Protein AF-A0A4Y2S583-F1 (afdb_monomer)

Sequence (107 aa):
MKHKGSSTTLADTRSHFWIPKGRQIVQKIIRRCLICRSYSAKSADQLTSQLPEDRIAQTPPFYTGGVDFAGLIYMKHLEGMQKSYFVLFTCATTRALHLELAPTMIT

pLDDT: mean 89.51, std 7.3, range [52.47, 96.5]

Radius of gyration: 27.57 Å; Cα contacts (8 Å, |Δi|>4): 125; chains: 1; bounding box: 61×25×71 Å

Structure (mmCIF, N/CA/C/O backbone):
data_AF-A0A4Y2S583-F1
#
_entry.id   AF-A0A4Y2S583-F1
#
loop_
_atom_site.group_PDB
_atom_site.id
_atom_site.type_symbol
_atom_site.label_atom_id
_atom_site.label_alt_id
_atom_site.label_comp_id
_atom_site.label_asym_id
_atom_site.label_entity_id
_atom_site.label_seq_id
_atom_site.pdbx_PDB_ins_code
_atom_site.Cartn_x
_atom_site.Cartn_y
_atom_site.Cartn_z
_atom_site.occupancy
_atom_site.B_iso_or_equiv
_atom_site.auth_seq_id
_atom_site.auth_comp_id
_atom_site.auth_asym_id
_atom_site.auth_atom_id
_atom_site.pdbx_PDB_model_num
ATOM 1 N N . MET A 1 1 ? 25.194 11.717 -10.630 1.00 52.47 1 MET A N 1
ATOM 2 C CA . MET A 1 1 ? 25.057 10.403 -11.306 1.00 52.47 1 MET A CA 1
ATOM 3 C C . MET A 1 1 ? 24.136 10.564 -12.513 1.00 52.47 1 MET A C 1
ATOM 5 O O . MET A 1 1 ? 23.025 11.035 -12.328 1.00 52.47 1 MET A O 1
ATOM 9 N N . LYS A 1 2 ? 24.586 10.294 -13.749 1.00 73.81 2 LYS A N 1
ATOM 10 C CA . LYS A 1 2 ? 23.825 10.614 -14.979 1.00 73.81 2 LYS A CA 1
ATOM 11 C C . LYS A 1 2 ? 23.357 9.336 -15.704 1.00 73.81 2 LYS A C 1
ATOM 13 O O . LYS A 1 2 ? 24.074 8.820 -16.552 1.00 73.81 2 LYS A O 1
ATOM 18 N N . HIS A 1 3 ? 22.143 8.859 -15.404 1.00 88.19 3 HIS A N 1
ATOM 19 C CA . HIS A 1 3 ? 21.463 7.756 -16.112 1.00 88.19 3 HIS A CA 1
ATOM 20 C C . HIS A 1 3 ? 20.621 8.283 -17.276 1.00 88.19 3 HIS A C 1
ATOM 22 O O . HIS A 1 3 ? 19.397 8.344 -17.215 1.00 88.19 3 HIS A O 1
ATOM 28 N N . LYS A 1 4 ? 21.304 8.734 -18.327 1.00 85.88 4 LYS A N 1
ATOM 29 C CA . LYS A 1 4 ? 20.665 9.340 -19.498 1.00 85.88 4 LYS A CA 1
ATOM 30 C C . LYS A 1 4 ? 20.062 8.280 -20.433 1.00 85.88 4 LYS A C 1
ATOM 32 O O . LYS A 1 4 ? 20.467 7.119 -20.428 1.00 85.88 4 LYS A O 1
ATOM 37 N N . GLY A 1 5 ? 19.096 8.696 -21.253 1.00 89.38 5 GLY A N 1
ATOM 38 C CA . GLY A 1 5 ? 18.497 7.847 -22.283 1.00 89.38 5 GLY A CA 1
ATOM 39 C C . GLY A 1 5 ? 19.473 7.493 -23.411 1.00 89.38 5 GLY A C 1
ATOM 40 O O . GLY A 1 5 ? 20.514 8.125 -23.591 1.00 89.38 5 GLY A O 1
ATOM 41 N N . SER A 1 6 ? 19.106 6.494 -24.220 1.00 92.50 6 SER A N 1
ATOM 42 C CA . SER A 1 6 ? 19.997 5.926 -25.246 1.00 92.50 6 SER A CA 1
ATOM 43 C C . SER A 1 6 ? 20.547 6.932 -26.260 1.00 92.50 6 SER A C 1
ATOM 45 O O . SER A 1 6 ? 21.716 6.835 -26.628 1.00 92.50 6 SER A O 1
ATOM 47 N N . SER A 1 7 ? 19.750 7.917 -26.679 1.00 93.81 7 SER A N 1
ATOM 48 C CA . SER A 1 7 ? 20.184 8.945 -27.632 1.00 93.81 7 SER A CA 1
ATOM 49 C C . SER A 1 7 ? 21.264 9.853 -27.048 1.00 93.81 7 SER A C 1
ATOM 51 O O . SER A 1 7 ? 22.266 10.115 -27.707 1.00 93.81 7 SER A O 1
ATOM 53 N N . THR A 1 8 ? 21.102 10.291 -25.798 1.00 94.56 8 THR A N 1
ATOM 54 C CA . THR A 1 8 ? 22.054 11.198 -25.149 1.00 94.56 8 THR A CA 1
ATOM 55 C C . THR A 1 8 ? 23.357 10.480 -24.817 1.00 94.56 8 THR A C 1
ATOM 57 O O . THR A 1 8 ? 24.425 11.008 -25.094 1.00 94.56 8 THR A O 1
ATOM 60 N N . THR A 1 9 ? 23.290 9.248 -24.302 1.00 94.38 9 THR A N 1
ATOM 61 C CA . THR A 1 9 ? 24.494 8.441 -24.052 1.00 94.38 9 THR A CA 1
ATOM 62 C C . THR A 1 9 ? 25.258 8.159 -25.346 1.00 94.38 9 THR A C 1
ATOM 64 O O . THR A 1 9 ? 26.486 8.193 -25.357 1.00 94.38 9 THR A O 1
ATOM 67 N N . LEU A 1 10 ? 24.553 7.922 -26.459 1.00 95.38 10 LEU A N 1
ATOM 68 C CA . LEU A 1 10 ? 25.192 7.736 -27.761 1.00 95.38 10 LEU A CA 1
ATOM 69 C C . LEU A 1 10 ? 25.861 9.022 -28.267 1.00 95.38 10 LEU A C 1
ATOM 71 O O . LEU A 1 10 ? 26.964 8.944 -28.800 1.00 95.38 10 LEU A O 1
ATOM 75 N N . ALA A 1 11 ? 25.219 10.181 -28.102 1.00 95.19 11 ALA A N 1
ATOM 76 C CA . ALA A 1 11 ? 25.787 11.476 -28.480 1.00 95.19 11 ALA A CA 1
ATOM 77 C C . ALA A 1 11 ? 27.046 11.809 -27.660 1.00 95.19 11 ALA A C 1
ATOM 79 O O . ALA A 1 11 ? 28.080 12.116 -28.246 1.00 95.19 11 ALA A O 1
ATOM 80 N N . ASP A 1 12 ? 26.987 11.635 -26.334 1.00 94.50 12 ASP A N 1
ATOM 81 C CA . ASP A 1 12 ? 28.125 11.832 -25.423 1.00 94.50 12 ASP A CA 1
ATOM 82 C C . ASP A 1 12 ? 29.300 10.888 -25.761 1.00 94.50 12 ASP A C 1
ATOM 84 O O . ASP A 1 12 ? 30.466 11.251 -25.628 1.00 94.50 12 ASP A O 1
ATOM 88 N N . THR A 1 13 ? 29.008 9.666 -26.220 1.00 93.88 13 THR A N 1
ATOM 89 C CA . THR A 1 13 ? 30.046 8.710 -26.646 1.00 93.88 13 THR A CA 1
ATOM 90 C C . THR A 1 13 ? 30.683 9.134 -27.973 1.00 93.88 13 THR A C 1
ATOM 92 O O . THR A 1 13 ? 31.895 9.029 -28.146 1.00 93.88 13 THR A O 1
ATOM 95 N N . ARG A 1 14 ? 29.873 9.638 -28.914 1.00 95.12 14 ARG A N 1
ATOM 96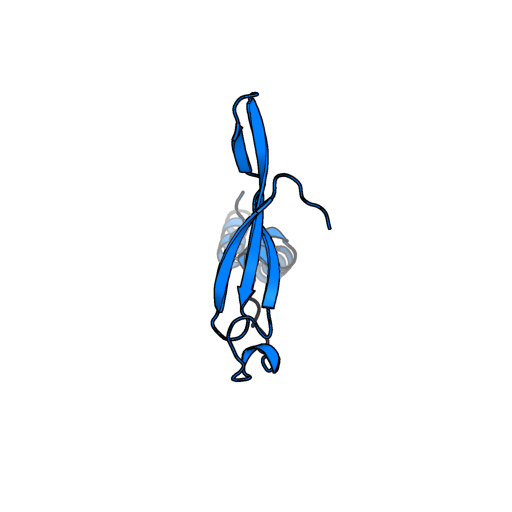 C CA . ARG A 1 14 ? 30.308 10.046 -30.258 1.00 95.12 14 ARG A CA 1
ATOM 97 C C . ARG A 1 14 ? 31.156 11.311 -30.287 1.00 95.12 14 ARG A C 1
ATOM 99 O O . ARG A 1 14 ? 31.882 11.494 -31.256 1.00 95.12 14 ARG A O 1
ATOM 106 N N . SER A 1 15 ? 31.086 12.160 -29.261 1.00 95.75 15 SER A N 1
ATOM 107 C CA . SER A 1 15 ? 31.965 13.332 -29.170 1.00 95.75 15 SER A CA 1
ATOM 108 C C . SER A 1 15 ? 33.431 12.970 -28.920 1.00 95.75 15 SER A C 1
ATOM 110 O O . SER A 1 15 ? 34.297 13.801 -29.164 1.00 95.75 15 SER A O 1
ATOM 112 N N . HIS A 1 16 ? 33.713 11.738 -28.483 1.00 96.19 16 HIS A N 1
ATOM 113 C CA . HIS A 1 16 ? 35.070 11.276 -28.179 1.00 96.19 16 HIS A CA 1
ATOM 114 C C . HIS A 1 16 ? 35.487 10.046 -28.999 1.00 96.19 16 HIS A C 1
ATOM 116 O O . HIS A 1 16 ? 36.671 9.867 -29.268 1.00 96.19 16 HIS A O 1
ATOM 122 N N . PHE A 1 17 ? 34.538 9.190 -29.406 1.00 95.31 17 PHE A N 1
ATOM 123 C CA . PHE A 1 17 ? 34.841 7.899 -30.028 1.00 95.31 17 PHE A CA 1
ATOM 124 C C . PHE A 1 17 ? 33.916 7.563 -31.201 1.00 95.31 17 PHE A C 1
ATOM 126 O O . PHE A 1 17 ? 32.695 7.723 -31.129 1.00 95.31 17 PHE A O 1
ATOM 133 N N . TRP A 1 18 ? 34.481 6.965 -32.254 1.00 94.50 18 TRP A N 1
ATOM 134 C CA . TRP A 1 18 ? 33.708 6.322 -33.317 1.00 94.50 18 TRP A CA 1
ATOM 135 C C . TRP A 1 18 ? 33.615 4.814 -33.080 1.00 94.50 18 TRP A C 1
ATOM 137 O O . TRP A 1 18 ? 34.537 4.059 -33.378 1.00 94.50 18 TRP A O 1
ATOM 147 N N . ILE A 1 19 ? 32.482 4.366 -32.536 1.00 95.00 19 ILE A N 1
ATOM 148 C CA . ILE A 1 19 ? 32.236 2.950 -32.238 1.00 95.00 19 ILE A CA 1
ATOM 149 C C . ILE A 1 19 ? 31.271 2.374 -33.284 1.00 95.00 19 ILE A C 1
ATOM 151 O O . ILE A 1 19 ? 30.091 2.763 -33.304 1.00 95.00 19 ILE A O 1
ATOM 155 N N . PRO A 1 20 ? 31.713 1.421 -34.130 1.00 94.88 20 PRO A N 1
ATOM 156 C CA . PRO A 1 20 ? 30.820 0.687 -35.017 1.00 94.88 20 PRO A CA 1
ATOM 157 C C .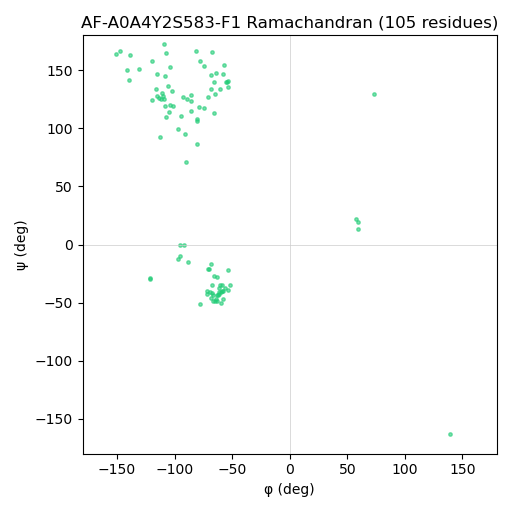 PRO A 1 20 ? 29.675 0.069 -34.217 1.00 94.88 20 PRO A C 1
ATOM 159 O O . PRO A 1 20 ? 29.885 -0.478 -33.136 1.00 94.88 20 PRO A O 1
ATOM 162 N N . LYS A 1 21 ? 28.441 0.171 -34.723 1.00 94.69 21 LYS A N 1
ATOM 163 C CA . LYS A 1 21 ? 27.248 -0.347 -34.027 1.00 94.69 21 LYS A CA 1
ATOM 164 C C . LYS A 1 21 ? 27.029 0.234 -32.611 1.00 94.69 21 LYS A C 1
ATOM 166 O O . LYS A 1 21 ? 26.265 -0.327 -31.826 1.00 94.69 21 LYS A O 1
ATOM 171 N N . GLY A 1 22 ? 27.598 1.403 -32.291 1.00 94.88 22 GLY A N 1
ATOM 172 C CA . GLY A 1 22 ? 27.555 1.999 -30.946 1.00 94.88 22 GLY A CA 1
ATOM 173 C C . GLY A 1 22 ? 26.154 2.123 -30.329 1.00 94.88 22 GLY A C 1
ATOM 174 O O . GLY A 1 22 ? 25.983 1.872 -29.139 1.00 94.88 22 GLY A O 1
ATOM 175 N N . ARG A 1 23 ? 25.111 2.395 -31.132 1.00 95.44 23 ARG A N 1
ATOM 176 C CA . ARG A 1 23 ? 23.716 2.437 -30.647 1.00 95.44 23 ARG A CA 1
ATOM 177 C C . ARG A 1 23 ? 23.274 1.119 -30.000 1.00 95.44 23 ARG A C 1
ATOM 179 O O . ARG A 1 23 ? 22.592 1.147 -28.979 1.00 95.44 23 ARG A O 1
ATOM 186 N N . GLN A 1 24 ? 23.669 -0.018 -30.571 1.00 96.50 24 GLN A N 1
ATOM 187 C CA . GLN A 1 24 ? 23.308 -1.350 -30.074 1.00 96.50 24 GLN A CA 1
ATOM 188 C C . GLN A 1 24 ? 23.996 -1.635 -28.735 1.00 96.50 24 GLN A C 1
ATOM 190 O O . GLN A 1 24 ? 23.368 -2.145 -27.808 1.00 96.50 24 GLN A O 1
ATOM 195 N N . ILE A 1 25 ? 25.266 -1.239 -28.608 1.00 95.69 25 ILE A N 1
ATOM 196 C CA . ILE A 1 25 ? 26.041 -1.372 -27.370 1.00 95.69 25 ILE A CA 1
ATOM 197 C C . ILE A 1 25 ? 25.433 -0.497 -26.269 1.00 95.69 25 ILE A C 1
ATOM 199 O O . ILE A 1 25 ? 25.146 -0.994 -25.183 1.00 95.69 25 ILE A O 1
ATOM 203 N N . VAL A 1 26 ? 25.148 0.774 -26.567 1.00 95.75 26 VAL A N 1
ATOM 204 C CA . VAL A 1 26 ? 24.516 1.708 -25.622 1.00 95.75 26 VAL A CA 1
ATOM 205 C C . VAL A 1 26 ? 23.163 1.177 -25.143 1.00 95.75 26 VAL A C 1
ATOM 207 O O . VAL A 1 26 ? 22.911 1.133 -23.941 1.00 95.75 26 VAL A O 1
ATOM 210 N N . GLN A 1 27 ? 22.304 0.702 -26.051 1.00 95.31 27 GLN A N 1
ATOM 211 C CA . GLN A 1 27 ? 21.021 0.100 -25.672 1.00 95.31 27 GLN A CA 1
ATOM 212 C C . GLN A 1 27 ? 21.199 -1.150 -24.800 1.00 95.31 27 GLN A C 1
ATOM 214 O O . GLN A 1 27 ? 20.469 -1.315 -23.824 1.00 95.31 27 GLN A O 1
ATOM 219 N N . LYS A 1 28 ? 22.177 -2.012 -25.111 1.00 95.62 28 LYS A N 1
ATOM 220 C CA . LYS A 1 28 ? 22.492 -3.206 -24.311 1.00 95.62 28 LYS A CA 1
ATOM 221 C C . LYS A 1 28 ? 22.937 -2.838 -22.894 1.00 95.62 28 LYS A C 1
ATOM 223 O O . LYS A 1 28 ? 22.481 -3.470 -21.944 1.00 95.62 28 LYS A O 1
ATOM 228 N N . ILE A 1 29 ? 23.791 -1.824 -22.749 1.00 94.81 29 ILE A N 1
ATOM 229 C CA . ILE A 1 29 ? 24.275 -1.345 -21.446 1.00 94.81 29 ILE A CA 1
ATOM 230 C C . ILE A 1 29 ? 23.125 -0.729 -20.644 1.00 94.81 29 ILE A C 1
ATOM 232 O O . ILE A 1 29 ? 22.906 -1.118 -19.500 1.00 94.81 29 ILE A O 1
ATOM 236 N N . ILE A 1 30 ? 22.337 0.164 -21.250 1.00 94.75 30 ILE A N 1
ATOM 237 C CA . ILE A 1 30 ? 21.210 0.828 -20.575 1.00 94.75 30 ILE A CA 1
ATOM 238 C C . ILE A 1 30 ? 20.163 -0.189 -20.106 1.00 94.75 30 ILE A C 1
ATOM 240 O O . ILE A 1 30 ? 19.707 -0.100 -18.971 1.00 94.75 30 ILE A O 1
ATOM 244 N N . ARG A 1 31 ? 19.828 -1.199 -20.923 1.00 93.06 31 ARG A N 1
ATOM 245 C CA . ARG A 1 31 ? 18.879 -2.265 -20.536 1.00 93.06 31 ARG A CA 1
ATOM 246 C C . ARG A 1 31 ? 19.364 -3.120 -19.361 1.00 93.06 31 ARG A C 1
ATOM 248 O O . ARG A 1 31 ? 18.539 -3.671 -18.640 1.00 93.06 31 ARG A O 1
ATOM 255 N N . ARG A 1 32 ? 20.682 -3.256 -19.176 1.00 94.50 32 ARG A N 1
ATOM 256 C CA . ARG A 1 32 ? 21.291 -3.999 -18.056 1.00 94.50 32 ARG A CA 1
ATOM 257 C C . ARG A 1 32 ? 21.513 -3.137 -16.814 1.00 94.50 32 ARG A C 1
ATOM 259 O O . ARG A 1 32 ? 21.744 -3.676 -15.737 1.00 94.50 32 ARG A O 1
ATOM 266 N N . CYS A 1 33 ? 21.450 -1.816 -16.943 1.00 94.00 33 CYS A N 1
ATOM 267 C CA . CYS A 1 33 ? 21.636 -0.903 -15.829 1.00 94.00 33 CYS A CA 1
ATOM 268 C C . CYS A 1 33 ? 20.400 -0.904 -14.916 1.00 94.00 33 CYS A C 1
ATOM 270 O O . CYS A 1 33 ? 19.318 -0.498 -15.335 1.00 94.00 33 CYS A O 1
ATOM 272 N N . LEU A 1 34 ? 20.572 -1.310 -13.654 1.00 94.38 34 LEU A N 1
ATOM 273 C CA . LEU A 1 34 ? 19.481 -1.401 -12.675 1.00 94.38 34 LEU A CA 1
ATOM 274 C C . LEU A 1 34 ? 18.776 -0.058 -12.440 1.00 94.38 34 LEU A C 1
ATOM 276 O O . LEU A 1 34 ? 17.551 -0.014 -12.376 1.00 94.38 34 LEU A O 1
ATOM 280 N N . ILE A 1 35 ? 19.536 1.039 -12.384 1.00 94.69 35 ILE A N 1
ATOM 281 C CA . ILE A 1 35 ? 18.991 2.383 -12.149 1.00 94.69 35 ILE A CA 1
ATOM 282 C C . ILE A 1 35 ? 18.163 2.844 -13.356 1.00 94.69 35 ILE A C 1
ATOM 284 O O . ILE A 1 35 ? 17.027 3.279 -13.190 1.00 94.69 35 ILE A O 1
ATOM 288 N N . CYS A 1 36 ? 18.676 2.665 -14.581 1.00 93.75 36 CYS A N 1
ATOM 289 C CA . CYS A 1 36 ? 17.905 2.942 -15.797 1.00 93.75 36 CYS A CA 1
ATOM 290 C C . CYS A 1 36 ? 16.639 2.083 -15.868 1.00 93.75 36 CYS A C 1
ATOM 292 O O . CYS A 1 36 ? 15.586 2.592 -16.241 1.00 93.75 36 CYS A O 1
ATOM 294 N N . ARG A 1 37 ? 16.732 0.799 -15.493 1.00 92.50 37 ARG A N 1
ATOM 295 C CA . ARG A 1 37 ? 15.594 -0.125 -15.508 1.00 92.50 37 ARG A CA 1
ATOM 296 C C . ARG A 1 37 ? 14.505 0.319 -14.537 1.00 92.50 37 ARG A C 1
ATOM 298 O O . ARG A 1 37 ? 13.347 0.327 -14.932 1.00 92.50 37 ARG A O 1
ATOM 305 N N . SER A 1 38 ? 14.892 0.732 -13.330 1.00 91.69 38 SER A N 1
ATOM 306 C CA . SER A 1 38 ? 13.993 1.289 -12.316 1.00 91.69 38 SER A CA 1
ATOM 307 C C . SER A 1 38 ? 13.281 2.549 -12.820 1.00 91.69 38 SER A C 1
ATOM 309 O O . SER A 1 38 ? 12.058 2.602 -12.816 1.00 91.69 38 SER A O 1
ATOM 311 N N . TYR A 1 39 ? 14.019 3.517 -13.374 1.00 90.75 39 TYR A N 1
ATOM 312 C CA . TYR A 1 39 ? 13.421 4.750 -13.907 1.00 90.75 39 TYR A CA 1
ATOM 313 C C . TYR A 1 39 ? 12.523 4.531 -15.129 1.00 90.75 39 TYR A C 1
ATOM 315 O O . TYR A 1 39 ? 11.616 5.318 -15.372 1.00 90.75 39 TYR A O 1
ATOM 323 N N . SER A 1 40 ? 12.777 3.481 -15.911 1.00 88.44 40 SER A N 1
ATOM 324 C CA . SER A 1 40 ? 11.957 3.115 -17.072 1.00 88.44 40 SER A CA 1
ATOM 325 C C . SER A 1 40 ? 10.840 2.116 -16.760 1.00 88.44 40 SER A C 1
ATOM 327 O O . SER A 1 40 ? 10.139 1.692 -17.681 1.00 88.44 40 SER A O 1
ATOM 329 N N . ALA A 1 41 ? 10.714 1.675 -15.505 1.00 89.94 41 ALA A N 1
ATOM 330 C CA . ALA A 1 41 ? 9.716 0.691 -15.124 1.00 89.94 41 ALA A CA 1
ATOM 331 C C . ALA A 1 41 ? 8.315 1.279 -15.326 1.00 89.94 41 ALA A C 1
ATOM 333 O O . ALA A 1 41 ? 8.020 2.387 -14.881 1.00 89.94 41 ALA A O 1
ATOM 334 N N . LYS A 1 42 ? 7.453 0.533 -16.020 1.00 88.62 42 LYS A N 1
ATOM 335 C CA . LYS A 1 42 ? 6.030 0.868 -16.102 1.00 88.62 42 LYS A CA 1
ATOM 336 C C . LYS A 1 42 ? 5.358 0.519 -14.776 1.00 88.62 42 LYS A C 1
ATOM 338 O O . LYS A 1 42 ? 5.818 -0.387 -14.079 1.00 88.62 42 LYS A O 1
ATOM 343 N N 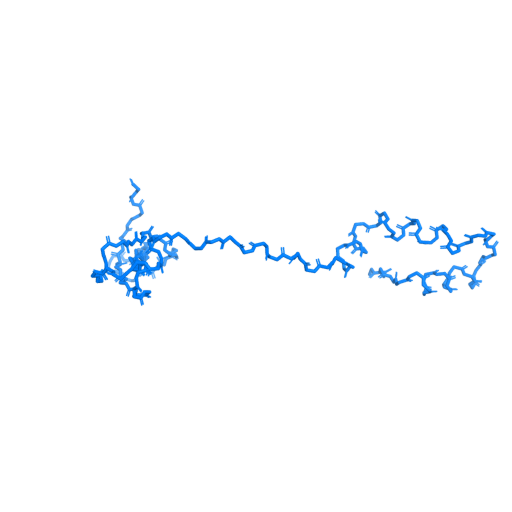. SER A 1 43 ? 4.267 1.212 -14.455 1.00 86.00 43 SER A N 1
ATOM 344 C CA . SER A 1 43 ? 3.365 0.776 -13.390 1.00 86.00 43 SER A CA 1
ATOM 345 C C . SER A 1 43 ? 2.911 -0.654 -13.667 1.00 86.00 43 SER A C 1
ATOM 347 O O . SER A 1 43 ? 2.661 -1.010 -14.820 1.00 86.00 43 SER A O 1
ATOM 349 N N . ALA A 1 44 ? 2.834 -1.472 -12.621 1.00 86.19 44 ALA A N 1
ATOM 350 C CA . ALA A 1 44 ? 2.209 -2.777 -12.741 1.00 86.19 44 ALA A CA 1
ATOM 351 C C . ALA A 1 44 ? 0.716 -2.592 -13.035 1.00 86.19 44 ALA A C 1
ATOM 353 O O . ALA A 1 44 ? 0.075 -1.720 -12.443 1.00 86.19 44 ALA A O 1
ATOM 354 N N . ASP A 1 45 ? 0.175 -3.421 -13.923 1.00 86.94 45 ASP A N 1
ATOM 355 C CA . ASP A 1 45 ? -1.270 -3.527 -14.075 1.00 86.94 45 ASP A CA 1
ATOM 356 C C . ASP A 1 45 ? -1.826 -4.228 -12.833 1.00 86.94 45 ASP A C 1
ATOM 358 O O . ASP A 1 45 ? -1.355 -5.299 -12.436 1.00 86.94 45 ASP A O 1
ATOM 362 N N . GLN A 1 46 ? -2.813 -3.610 -12.190 1.00 84.06 46 GLN A N 1
ATOM 363 C CA . GLN A 1 46 ? -3.486 -4.223 -11.057 1.00 84.06 46 GLN A CA 1
ATOM 364 C C . GLN A 1 46 ? -4.518 -5.222 -11.579 1.00 84.06 46 GLN A C 1
ATOM 366 O O . GLN A 1 46 ? -5.554 -4.833 -12.115 1.00 84.06 46 GLN A O 1
ATOM 371 N N . LEU A 1 47 ? -4.241 -6.517 -11.413 1.00 84.75 47 LEU A N 1
ATOM 372 C CA . LEU A 1 47 ? -5.237 -7.560 -11.643 1.00 84.75 47 LEU A CA 1
ATOM 373 C C . LEU A 1 47 ? -6.348 -7.404 -10.598 1.00 84.75 47 LEU A C 1
ATOM 375 O O . LEU A 1 47 ? -6.113 -7.575 -9.402 1.00 84.75 47 LEU A O 1
ATOM 379 N N . THR A 1 48 ? -7.553 -7.053 -11.037 1.00 82.94 48 THR A N 1
ATOM 380 C CA . THR A 1 48 ? -8.732 -7.007 -10.174 1.00 82.94 48 THR A CA 1
ATOM 381 C C . THR A 1 48 ? -9.366 -8.393 -10.118 1.00 82.94 48 THR A C 1
ATOM 383 O O . THR A 1 48 ? -9.836 -8.922 -11.122 1.00 82.94 48 THR A O 1
ATOM 386 N N . SER A 1 49 ? -9.367 -9.012 -8.938 1.00 83.56 49 SER A N 1
ATOM 387 C CA . SER A 1 49 ? -10.189 -10.195 -8.680 1.00 83.56 49 SER A CA 1
ATOM 388 C C . SER A 1 49 ? -11.624 -9.779 -8.355 1.00 83.56 49 SER A C 1
ATOM 390 O O . SER A 1 49 ? -11.893 -8.616 -8.040 1.00 83.56 49 SER A O 1
ATOM 392 N N . GLN A 1 50 ? -12.548 -10.742 -8.369 1.00 85.75 50 GLN A N 1
ATOM 393 C CA . GLN A 1 50 ? -13.840 -10.547 -7.713 1.00 85.75 50 GLN A CA 1
ATOM 394 C C . GLN A 1 50 ? -13.604 -10.177 -6.241 1.00 85.75 50 GLN A C 1
ATOM 396 O O . GLN A 1 50 ? -12.677 -10.687 -5.601 1.00 85.75 50 GLN A O 1
ATOM 401 N N . LEU A 1 51 ? -14.399 -9.236 -5.732 1.00 82.69 51 LEU A N 1
ATOM 402 C CA . LEU A 1 51 ? -14.366 -8.886 -4.316 1.00 82.69 51 LEU A CA 1
ATOM 403 C C . LEU A 1 51 ? -14.909 -10.075 -3.499 1.00 82.69 51 LEU A C 1
ATOM 405 O O . LEU A 1 51 ? -15.816 -10.755 -3.979 1.00 82.69 51 LEU A O 1
ATOM 409 N N . PRO A 1 52 ? -14.396 -10.322 -2.281 1.00 84.44 52 PRO A N 1
ATOM 410 C CA . PRO A 1 52 ? -14.969 -11.322 -1.382 1.00 84.44 52 PRO A CA 1
ATOM 411 C C . PRO A 1 52 ? -16.443 -11.024 -1.087 1.00 84.44 52 PRO A C 1
ATOM 413 O O . PRO A 1 52 ? -16.818 -9.852 -0.986 1.00 84.44 52 PRO A O 1
ATOM 416 N N . GLU A 1 53 ? -17.263 -12.059 -0.894 1.00 84.31 53 GLU A N 1
ATOM 417 C CA . GLU A 1 53 ? -18.688 -11.905 -0.552 1.00 84.31 53 GLU A CA 1
ATOM 418 C C . GLU A 1 53 ? -18.888 -11.017 0.680 1.00 84.31 53 GLU A C 1
ATOM 420 O O . GLU A 1 53 ? -19.736 -10.129 0.664 1.00 84.31 53 GLU A O 1
ATOM 425 N N . ASP A 1 54 ? -18.017 -11.148 1.679 1.00 79.75 54 ASP A N 1
ATOM 426 C CA . ASP A 1 54 ? -17.981 -10.330 2.898 1.00 79.75 54 ASP A CA 1
ATOM 427 C C . ASP A 1 54 ? -17.923 -8.811 2.653 1.00 79.75 54 ASP A C 1
ATOM 429 O O . ASP A 1 54 ? -18.263 -8.016 3.528 1.00 79.75 54 ASP A O 1
ATOM 433 N N . ARG A 1 55 ? -17.461 -8.381 1.472 1.00 75.50 55 ARG A N 1
ATOM 434 C CA . ARG A 1 55 ? -17.349 -6.966 1.075 1.00 75.50 55 ARG A CA 1
ATOM 435 C C . ARG A 1 55 ? -18.545 -6.467 0.266 1.00 75.50 55 ARG A C 1
ATOM 437 O O . ARG A 1 55 ? -18.607 -5.270 -0.011 1.00 75.50 55 ARG A O 1
ATOM 444 N N . ILE A 1 56 ? -19.429 -7.364 -0.166 1.00 81.19 56 ILE A N 1
ATOM 445 C CA . ILE A 1 56 ? -20.541 -7.070 -1.082 1.00 81.19 56 ILE A CA 1
ATOM 446 C C . ILE A 1 56 ? -21.892 -7.415 -0.443 1.00 81.19 56 ILE A C 1
ATOM 448 O O . ILE A 1 56 ? -22.896 -6.772 -0.751 1.00 81.19 56 ILE A O 1
ATOM 452 N N . ALA A 1 57 ? -21.931 -8.403 0.452 1.00 85.25 57 ALA A N 1
ATOM 453 C CA . ALA A 1 57 ? -23.139 -8.837 1.131 1.00 85.25 57 ALA A CA 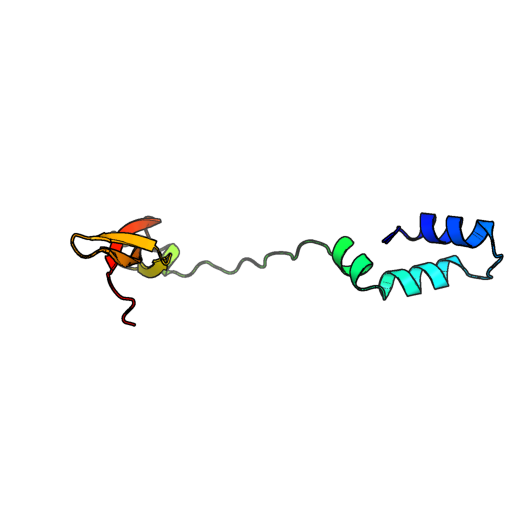1
ATOM 454 C C . ALA A 1 57 ? -23.757 -7.697 1.957 1.00 85.25 57 ALA A C 1
ATOM 456 O O . ALA A 1 57 ? -23.075 -6.999 2.711 1.00 85.25 57 ALA A O 1
ATOM 457 N N . GLN A 1 58 ? -25.076 -7.522 1.839 1.00 85.31 58 GLN A N 1
ATOM 458 C CA . GLN A 1 58 ? -25.828 -6.597 2.684 1.00 85.31 58 GLN A CA 1
ATOM 459 C C . GLN A 1 58 ? -26.118 -7.252 4.033 1.00 85.31 58 GLN A C 1
ATOM 461 O O . GLN A 1 58 ? -27.154 -7.880 4.233 1.00 85.31 58 GLN A O 1
ATOM 466 N N . THR A 1 59 ? -25.175 -7.117 4.957 1.00 91.12 59 THR A N 1
ATOM 467 C CA . THR A 1 59 ? -25.299 -7.591 6.338 1.00 91.12 59 THR A CA 1
ATOM 468 C C . THR A 1 59 ? -25.477 -6.421 7.312 1.00 91.12 59 THR A C 1
ATOM 470 O O . THR A 1 59 ? -25.209 -5.269 6.960 1.00 91.12 59 THR A O 1
ATOM 473 N N . PRO A 1 60 ? -25.910 -6.667 8.560 1.00 93.56 60 PRO A N 1
ATOM 474 C CA . PRO A 1 60 ? -25.897 -5.632 9.588 1.00 93.56 60 PRO A CA 1
ATOM 475 C C . PRO A 1 60 ? -24.487 -5.040 9.805 1.00 93.56 60 PRO A C 1
ATOM 477 O O . PRO A 1 60 ? -23.485 -5.721 9.549 1.00 93.56 60 PRO A O 1
ATOM 480 N N . PRO A 1 61 ? -24.377 -3.791 10.299 1.00 91.38 61 PRO A N 1
ATOM 481 C CA . PRO A 1 61 ? -23.092 -3.197 10.661 1.00 91.38 61 PRO A CA 1
ATOM 482 C C . PRO A 1 61 ? -22.306 -4.085 11.635 1.00 91.38 61 PRO A C 1
ATOM 484 O O . PRO A 1 61 ? -22.884 -4.679 12.540 1.00 91.38 61 PRO A O 1
ATOM 487 N N . PHE A 1 62 ? -20.987 -4.156 11.445 1.00 90.81 62 PHE A N 1
ATOM 488 C CA . PHE A 1 62 ? -20.046 -4.980 12.221 1.00 90.81 62 PHE A CA 1
ATOM 489 C C . PHE A 1 62 ? -20.310 -6.498 12.212 1.00 90.81 62 PHE A C 1
ATOM 491 O O . PHE A 1 62 ? -19.679 -7.214 12.982 1.00 90.81 62 PHE A O 1
ATOM 498 N N . TYR A 1 63 ? -21.165 -7.010 11.315 1.00 92.88 63 TYR A N 1
ATOM 499 C CA . TYR A 1 63 ? -21.348 -8.457 11.141 1.00 92.88 63 TYR A CA 1
ATOM 500 C C . TYR A 1 63 ? -20.064 -9.145 10.657 1.00 92.88 63 TYR A C 1
ATOM 502 O O . TYR A 1 63 ? -19.613 -10.114 11.260 1.00 92.88 63 TYR A O 1
ATOM 510 N N . THR A 1 64 ? -19.441 -8.583 9.617 1.00 92.12 64 THR A N 1
ATOM 511 C CA . THR A 1 64 ? -18.091 -8.953 9.186 1.00 92.12 64 THR A CA 1
ATOM 512 C C . THR A 1 64 ? -17.176 -7.754 9.368 1.00 92.12 64 THR A C 1
ATOM 514 O O . THR A 1 64 ? -17.472 -6.645 8.905 1.00 92.12 64 THR A O 1
ATOM 517 N N . GLY A 1 65 ? -16.058 -7.960 10.054 1.00 92.50 65 GLY A N 1
ATOM 518 C CA . GLY A 1 65 ? -15.106 -6.904 10.346 1.00 92.50 65 GLY A CA 1
ATOM 519 C C . GLY A 1 65 ? -13.681 -7.411 10.484 1.00 92.50 65 GLY A C 1
ATOM 520 O O . GLY A 1 65 ? -13.443 -8.608 10.610 1.00 92.50 65 GLY A O 1
ATOM 521 N N . GLY A 1 66 ? -12.735 -6.482 10.421 1.00 93.12 66 GLY A N 1
ATOM 522 C CA . GLY A 1 66 ? -11.320 -6.735 10.666 1.00 93.12 66 GLY A CA 1
ATOM 523 C C . GLY A 1 66 ? -10.852 -5.989 11.907 1.00 93.12 66 GLY A C 1
ATOM 524 O O . GLY A 1 66 ? -11.324 -4.880 12.169 1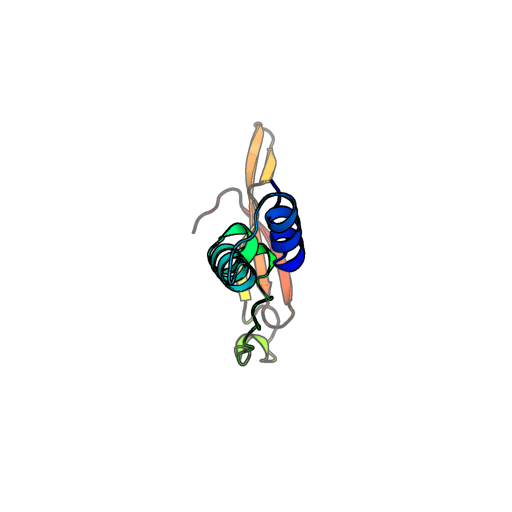.00 93.12 66 GLY A O 1
ATOM 525 N N . VAL A 1 67 ? -9.914 -6.588 12.634 1.00 94.06 67 VAL A N 1
ATOM 526 C CA . VAL A 1 67 ? -9.213 -5.954 13.752 1.00 94.06 67 VAL A CA 1
ATOM 527 C C . VAL A 1 67 ? -7.768 -5.737 13.338 1.00 94.06 67 VAL A C 1
ATOM 529 O O . VAL A 1 67 ? -7.127 -6.662 12.842 1.00 94.06 67 VAL A O 1
ATOM 532 N N . ASP A 1 68 ? -7.269 -4.524 13.529 1.00 93.06 68 ASP A N 1
ATOM 533 C CA . ASP A 1 68 ? -5.868 -4.183 13.295 1.00 93.06 68 ASP A CA 1
ATOM 534 C C . ASP A 1 68 ? -5.355 -3.260 14.405 1.00 93.06 68 ASP A C 1
ATOM 536 O O . ASP A 1 68 ? -6.142 -2.656 15.135 1.00 93.06 68 ASP A O 1
ATOM 540 N N . PHE A 1 69 ? -4.040 -3.138 14.535 1.00 91.88 69 PHE A N 1
ATOM 541 C CA . PHE A 1 69 ? -3.403 -2.198 15.448 1.00 91.88 69 PHE A CA 1
ATOM 542 C C . PHE A 1 69 ? -2.659 -1.134 14.645 1.00 91.88 69 PHE A C 1
ATOM 544 O O . PHE A 1 69 ? -1.795 -1.450 13.830 1.00 91.88 69 PHE A O 1
ATOM 551 N N . ALA A 1 70 ? -2.936 0.143 14.907 1.00 89.06 70 ALA A N 1
ATOM 552 C CA . ALA A 1 70 ? -2.193 1.241 14.300 1.00 89.06 70 ALA A CA 1
ATOM 553 C C . ALA A 1 70 ? -1.443 2.051 15.347 1.00 89.06 70 ALA A C 1
ATOM 555 O O . ALA A 1 70 ? -2.007 2.507 16.341 1.00 89.06 70 ALA A O 1
ATOM 556 N N . GLY A 1 71 ? -0.179 2.310 15.014 1.00 78.56 71 GLY A N 1
ATOM 557 C CA . GLY A 1 71 ? 0.657 3.302 15.668 1.00 78.56 71 GLY A CA 1
ATOM 558 C C . GLY A 1 71 ? 1.118 2.893 17.061 1.00 78.56 71 GLY A C 1
ATOM 559 O O . GLY A 1 71 ? 0.329 2.572 17.937 1.00 78.56 71 GLY A O 1
ATOM 560 N N . LEU A 1 72 ? 2.424 2.999 17.290 1.00 81.56 72 LEU A N 1
ATOM 561 C CA . LEU A 1 72 ? 2.942 3.186 18.636 1.00 81.56 72 LEU A CA 1
ATOM 562 C C . LEU A 1 72 ? 2.792 4.672 18.971 1.00 81.56 72 LEU A C 1
ATOM 564 O O . LEU A 1 72 ? 3.535 5.501 18.444 1.00 81.56 72 LEU A O 1
ATOM 568 N N . ILE A 1 73 ? 1.836 5.011 19.825 1.00 88.94 73 ILE A N 1
ATOM 569 C CA . ILE A 1 73 ? 1.667 6.367 20.347 1.00 88.94 73 ILE A CA 1
ATOM 570 C C . ILE A 1 73 ? 2.180 6.447 21.782 1.00 88.94 73 ILE A C 1
ATOM 572 O O . ILE A 1 73 ? 2.198 5.456 22.510 1.00 88.94 73 ILE A O 1
ATOM 576 N N . TYR A 1 74 ? 2.615 7.636 22.191 1.00 89.81 74 TYR A N 1
ATOM 577 C CA . TYR A 1 74 ? 2.964 7.919 23.579 1.00 89.81 74 TYR A CA 1
ATOM 578 C C . TYR A 1 74 ? 1.901 8.832 24.166 1.00 89.81 74 TYR A C 1
ATOM 580 O O . TYR A 1 74 ? 1.699 9.943 23.676 1.00 89.81 74 TYR A O 1
ATOM 588 N N . MET A 1 75 ? 1.227 8.364 25.208 1.00 88.31 75 MET A N 1
ATOM 589 C CA . MET A 1 75 ? 0.236 9.151 25.926 1.00 88.31 75 MET A CA 1
ATOM 590 C C . MET A 1 75 ? 0.747 9.555 27.290 1.00 88.31 75 MET A C 1
ATOM 592 O O . MET A 1 75 ? 1.441 8.798 27.969 1.00 88.31 75 MET A O 1
ATOM 596 N N . LYS A 1 76 ? 0.349 10.749 27.713 1.00 90.31 76 LYS A N 1
ATOM 597 C CA . LYS A 1 76 ? 0.681 11.261 29.033 1.00 90.31 76 LYS A CA 1
ATOM 598 C C . LYS A 1 76 ? -0.232 10.628 30.083 1.00 90.31 76 LYS A C 1
ATOM 600 O O . LYS A 1 76 ? -1.437 10.852 30.061 1.00 90.31 76 LYS A O 1
ATOM 605 N N . HIS A 1 77 ? 0.366 9.911 31.022 1.00 85.75 77 HIS A N 1
ATOM 606 C CA . HIS A 1 77 ? -0.247 9.440 32.259 1.00 85.75 77 HIS A CA 1
ATOM 607 C C . HIS A 1 77 ? 0.322 10.203 33.463 1.00 85.75 77 HIS A C 1
ATOM 609 O O . HIS A 1 77 ? 1.268 10.985 33.338 1.00 85.75 77 HIS A O 1
ATOM 615 N N . LEU A 1 78 ? -0.269 9.982 34.641 1.00 86.25 78 LEU A N 1
ATOM 616 C CA . LEU A 1 78 ? 0.169 10.598 35.900 1.00 86.25 78 LEU A CA 1
ATOM 617 C C . LEU A 1 78 ? 1.632 10.262 36.238 1.00 86.25 78 LEU A C 1
ATOM 619 O O . LEU A 1 78 ? 2.350 11.113 36.750 1.00 86.25 78 LEU A O 1
ATOM 623 N N . GLU A 1 79 ? 2.079 9.052 35.896 1.00 85.12 79 GLU A N 1
ATOM 624 C CA . GLU A 1 79 ? 3.417 8.532 36.213 1.00 85.12 79 GLU A CA 1
ATOM 625 C C . GLU A 1 79 ? 4.442 8.727 35.079 1.00 85.12 79 GLU A C 1
ATOM 627 O O . GLU A 1 79 ? 5.607 8.361 35.223 1.00 85.12 79 GLU A O 1
ATOM 632 N N . GLY A 1 80 ? 4.042 9.316 33.944 1.00 88.38 80 GLY A N 1
ATOM 633 C CA . GLY A 1 80 ? 4.928 9.549 32.800 1.00 88.38 80 GLY A CA 1
ATOM 634 C C . GLY A 1 80 ? 4.277 9.280 31.445 1.00 88.38 80 GLY A C 1
ATOM 635 O O . GLY A 1 80 ? 3.057 9.234 31.319 1.00 88.38 80 GLY A O 1
ATOM 636 N N . MET A 1 81 ? 5.096 9.131 30.401 1.00 90.31 81 MET A N 1
ATOM 637 C CA . MET A 1 81 ? 4.619 8.768 29.062 1.00 90.31 81 MET A CA 1
ATOM 638 C C . MET A 1 81 ? 4.506 7.251 28.929 1.00 90.31 81 MET A C 1
ATOM 640 O O . MET A 1 81 ? 5.497 6.540 29.083 1.00 90.31 81 MET A O 1
ATOM 644 N N . GLN A 1 82 ? 3.318 6.766 28.585 1.00 88.94 82 GLN A N 1
ATOM 645 C CA . GLN A 1 82 ? 3.051 5.355 28.348 1.00 88.94 82 GLN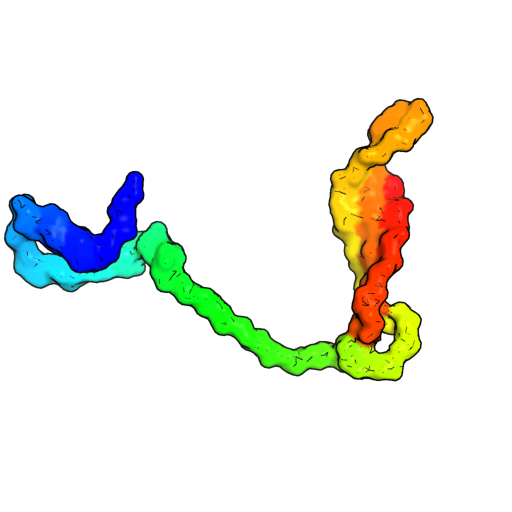 A CA 1
ATOM 646 C C . GLN A 1 82 ? 2.900 5.083 26.852 1.00 88.94 82 GLN A C 1
ATOM 648 O O . GLN A 1 82 ? 2.238 5.831 26.132 1.00 88.94 82 GLN A O 1
ATOM 653 N N . LYS A 1 83 ? 3.519 3.995 26.388 1.00 89.75 83 LYS A N 1
ATOM 654 C CA . LYS A 1 83 ? 3.297 3.457 25.044 1.00 89.75 83 LYS A CA 1
ATOM 655 C C . LYS A 1 83 ? 1.883 2.902 24.949 1.00 89.75 83 LYS A C 1
ATOM 657 O O . LYS A 1 83 ? 1.447 2.174 25.833 1.00 89.75 83 LYS A O 1
ATOM 662 N N . SER A 1 84 ? 1.178 3.221 23.882 1.00 91.44 84 SER A N 1
ATOM 663 C CA . SER A 1 84 ? -0.167 2.718 23.619 1.00 91.44 84 SER A CA 1
ATOM 664 C C . SER A 1 84 ? -0.380 2.566 22.122 1.00 91.44 84 SER A C 1
ATOM 666 O O . SER A 1 84 ? 0.413 3.060 21.318 1.00 91.44 84 SER A O 1
ATOM 668 N N . TYR A 1 85 ? -1.440 1.862 21.761 1.00 92.88 85 TYR A N 1
ATOM 669 C CA . TYR A 1 85 ? -1.801 1.554 20.387 1.00 92.88 85 TYR A CA 1
ATOM 670 C C . TYR A 1 85 ? -3.267 1.887 20.163 1.00 92.88 85 TYR A C 1
ATOM 672 O O . TYR A 1 85 ? -4.073 1.792 21.091 1.00 92.88 85 TYR A O 1
ATOM 680 N N . PHE A 1 86 ? -3.626 2.238 18.932 1.00 92.69 86 PHE A N 1
ATOM 681 C CA . PHE A 1 86 ? -5.025 2.220 18.532 1.00 92.69 86 PHE A CA 1
ATOM 682 C C . PHE A 1 86 ? -5.393 0.818 18.066 1.00 92.69 86 PHE A C 1
ATOM 684 O O . PHE A 1 86 ? -4.708 0.262 17.211 1.00 92.69 86 PHE A O 1
ATOM 691 N N . VAL A 1 87 ? -6.476 0.272 18.604 1.00 94.38 87 VAL A N 1
ATOM 692 C CA . VAL A 1 87 ? -7.168 -0.894 18.057 1.00 94.38 87 VAL A CA 1
ATOM 693 C C . VAL A 1 87 ? -8.206 -0.385 17.070 1.00 94.38 87 VAL A C 1
ATOM 695 O O . VAL A 1 87 ? -9.026 0.469 17.406 1.00 94.38 87 VAL A O 1
ATOM 698 N N . LEU A 1 88 ? -8.149 -0.884 15.843 1.00 94.75 88 LEU A N 1
ATOM 699 C CA . LEU A 1 88 ? -9.008 -0.496 14.738 1.00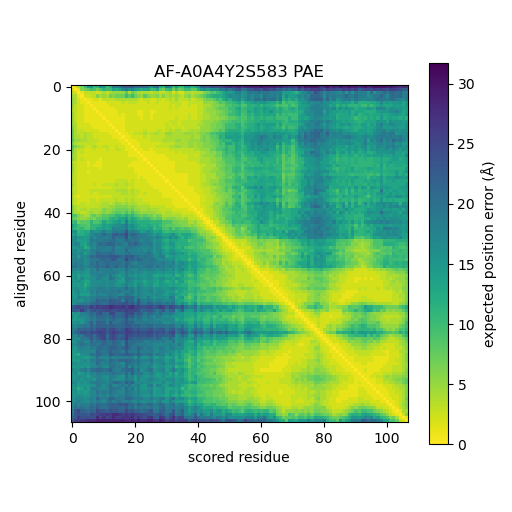 94.75 88 LEU A CA 1
ATOM 700 C C . LEU A 1 88 ? -9.983 -1.624 14.477 1.00 94.75 88 LEU A C 1
ATOM 702 O O . LEU A 1 88 ? -9.609 -2.660 13.935 1.00 94.75 88 LEU A O 1
ATOM 706 N N . PHE A 1 89 ? -11.245 -1.390 14.798 1.00 95.06 89 PHE A N 1
ATOM 707 C CA . PHE A 1 89 ? -12.338 -2.258 14.402 1.00 95.06 89 PHE A CA 1
ATOM 708 C C . PHE A 1 89 ? -12.942 -1.708 13.114 1.00 95.06 89 PHE A C 1
ATOM 710 O O . PHE A 1 89 ? -13.558 -0.641 13.089 1.00 95.06 89 PHE A O 1
ATOM 717 N N . THR A 1 90 ? -12.735 -2.430 12.020 1.00 95.06 90 THR A N 1
ATOM 718 C CA . THR A 1 90 ? -13.212 -2.065 10.683 1.00 95.06 90 THR A CA 1
ATOM 719 C C . THR A 1 90 ? -14.450 -2.880 10.341 1.00 95.06 90 THR A C 1
ATOM 721 O O . THR A 1 90 ? -14.443 -4.097 10.484 1.00 95.06 90 THR A O 1
ATOM 724 N N . CYS A 1 91 ? -15.516 -2.249 9.851 1.00 92.94 91 CYS A N 1
ATOM 725 C CA . CYS A 1 91 ? -16.670 -2.971 9.314 1.00 92.94 91 CYS A CA 1
ATOM 726 C C . CYS A 1 91 ? -16.518 -3.179 7.800 1.00 92.94 91 CYS A C 1
ATOM 728 O O . CYS A 1 91 ? -16.350 -2.214 7.054 1.00 92.94 91 CYS A O 1
ATOM 730 N N . ALA A 1 92 ? -16.634 -4.421 7.323 1.00 90.94 92 ALA A N 1
ATOM 731 C CA . ALA A 1 92 ? -16.545 -4.739 5.898 1.00 90.94 92 ALA A CA 1
ATOM 732 C C . ALA A 1 92 ? -17.728 -4.170 5.091 1.00 90.94 92 ALA A C 1
ATOM 734 O O . ALA A 1 92 ? -17.531 -3.715 3.963 1.00 90.94 92 ALA A O 1
ATOM 735 N N . THR A 1 93 ? -18.922 -4.136 5.691 1.00 89.06 93 THR A N 1
ATOM 736 C CA . THR A 1 93 ? -20.174 -3.730 5.037 1.00 89.06 93 THR A CA 1
ATOM 737 C C . THR A 1 93 ? -20.315 -2.217 4.902 1.00 89.06 93 THR A C 1
ATOM 739 O O . THR A 1 93 ? -20.575 -1.704 3.817 1.00 89.06 93 THR A O 1
ATOM 742 N N . THR A 1 94 ? -20.134 -1.475 5.999 1.00 90.75 94 THR A N 1
ATOM 743 C CA . THR A 1 94 ? -20.337 -0.014 6.027 1.00 90.75 94 THR A CA 1
ATOM 744 C C . THR A 1 94 ? -19.045 0.775 5.855 1.00 90.75 94 THR A C 1
ATOM 746 O O . THR A 1 94 ? -19.097 1.985 5.648 1.00 90.75 94 THR A O 1
ATOM 749 N N . ARG A 1 95 ? -17.882 0.115 5.962 1.00 89.06 95 ARG A N 1
ATOM 750 C CA . ARG A 1 95 ? -16.562 0.758 6.090 1.00 89.06 95 ARG A CA 1
ATOM 751 C C . ARG A 1 95 ? -16.437 1.668 7.317 1.00 89.06 95 ARG A C 1
ATOM 753 O O . ARG A 1 95 ? -15.554 2.522 7.350 1.00 89.06 95 ARG A O 1
ATOM 760 N N . ALA A 1 96 ? -17.301 1.491 8.318 1.00 93.44 96 ALA A N 1
ATOM 761 C CA . ALA A 1 96 ? -17.179 2.184 9.594 1.00 93.44 96 ALA A CA 1
ATOM 762 C C . ALA A 1 96 ? -15.896 1.765 10.328 1.00 93.44 96 ALA A C 1
ATOM 764 O O . ALA A 1 96 ? -15.457 0.616 10.227 1.00 93.44 96 ALA A O 1
ATOM 765 N N . LEU A 1 97 ? -15.327 2.712 11.074 1.00 94.81 97 LEU A N 1
ATOM 766 C CA . LEU A 1 97 ? -14.155 2.532 11.922 1.00 94.81 97 LEU A CA 1
ATOM 767 C C . LEU A 1 97 ? -14.533 2.850 13.366 1.00 94.81 97 LEU A C 1
ATOM 769 O O . LEU A 1 97 ? -15.000 3.953 13.647 1.00 94.81 97 LEU A O 1
ATOM 773 N N . HIS A 1 98 ? -14.302 1.899 14.265 1.00 94.81 98 HIS A N 1
ATOM 774 C CA . HIS A 1 98 ? -14.339 2.113 15.710 1.00 94.81 98 HIS A CA 1
ATOM 775 C C . HIS A 1 98 ? -12.914 2.004 16.250 1.00 94.81 98 HIS A C 1
ATOM 777 O O . HIS A 1 98 ? -12.198 1.054 15.930 1.00 94.81 98 HIS A O 1
ATOM 783 N N . LEU A 1 99 ? -12.485 3.020 16.997 1.00 93.94 99 LEU A N 1
ATOM 784 C CA . LEU A 1 99 ? -11.126 3.133 17.515 1.00 93.94 99 LEU A CA 1
ATOM 785 C C . LEU A 1 99 ? -11.152 2.981 19.026 1.00 93.94 99 LEU A C 1
ATOM 787 O O . LEU A 1 99 ? -11.821 3.749 19.716 1.00 93.94 99 LEU A O 1
ATOM 791 N N . GLU A 1 100 ? -10.362 2.044 19.529 1.00 93.56 100 GLU 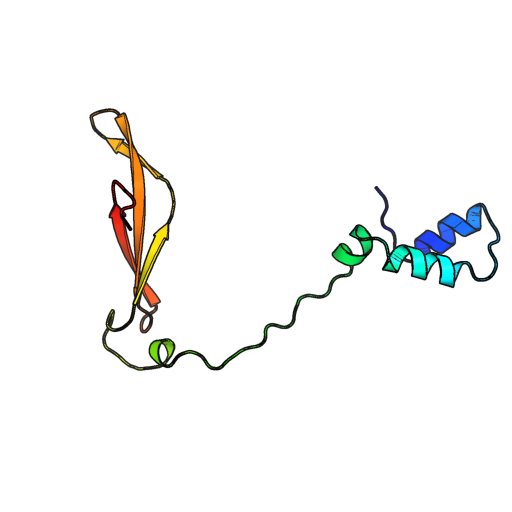A N 1
ATOM 792 C CA . GLU A 1 100 ? -10.111 1.903 20.957 1.00 93.56 100 GLU A CA 1
ATOM 793 C C . GLU A 1 100 ? -8.635 2.069 21.262 1.00 93.56 100 GLU A C 1
ATOM 795 O O . GLU A 1 100 ? -7.767 1.927 20.404 1.00 93.56 100 GLU A O 1
ATOM 800 N N . LEU A 1 101 ? -8.348 2.409 22.507 1.00 91.56 101 LEU A N 1
ATOM 801 C CA . LEU A 1 101 ? -7.004 2.655 22.977 1.00 91.56 101 LEU A CA 1
ATOM 802 C C . LEU A 1 101 ? -6.538 1.461 23.804 1.00 91.56 101 LEU A C 1
ATOM 804 O O . LEU A 1 101 ? -7.132 1.156 24.836 1.00 91.56 101 LEU A O 1
ATOM 808 N N . ALA A 1 102 ? -5.459 0.814 23.373 1.00 90.12 102 ALA A N 1
ATOM 809 C CA . ALA A 1 102 ? -4.865 -0.314 24.075 1.00 90.12 102 ALA A CA 1
ATOM 810 C C . ALA A 1 102 ? -3.512 0.081 24.697 1.00 90.12 102 ALA A C 1
ATOM 812 O O . ALA A 1 102 ? -2.618 0.547 23.983 1.00 90.12 102 ALA A O 1
ATOM 813 N N . PRO A 1 103 ? -3.311 -0.120 26.014 1.00 86.62 103 PRO A N 1
ATOM 814 C CA . PRO A 1 103 ? -2.036 0.173 26.675 1.00 86.62 103 PRO A CA 1
ATOM 815 C C . PRO A 1 103 ? -0.923 -0.804 26.269 1.00 86.62 103 PRO A C 1
ATOM 817 O O . PRO A 1 103 ? 0.259 -0.496 26.404 1.00 86.62 103 PRO A O 1
ATOM 820 N N . THR A 1 104 ? -1.284 -1.986 25.774 1.00 82.00 104 THR A N 1
ATOM 821 C CA . THR A 1 104 ? -0.365 -3.022 25.301 1.00 82.00 104 THR A CA 1
ATOM 822 C C . THR A 1 104 ? -0.941 -3.693 24.058 1.00 82.00 104 THR A C 1
ATOM 824 O O . THR A 1 104 ? -2.155 -3.774 23.888 1.00 82.00 104 THR A O 1
ATOM 827 N N . MET A 1 105 ? -0.066 -4.176 23.178 1.00 79.75 105 MET A N 1
ATOM 828 C CA . MET A 1 105 ? -0.462 -5.007 22.043 1.00 79.75 105 MET A CA 1
ATOM 829 C C . MET A 1 105 ? -0.401 -6.467 22.497 1.00 79.75 105 MET A C 1
ATOM 831 O O . MET A 1 105 ? 0.679 -7.056 22.524 1.00 79.75 105 MET A O 1
ATOM 835 N N . ILE A 1 106 ? -1.533 -7.022 22.927 1.00 67.56 106 ILE A N 1
ATOM 836 C CA . ILE A 1 106 ? -1.657 -8.457 23.205 1.00 67.56 106 ILE A CA 1
ATOM 837 C C . ILE A 1 106 ? -2.367 -9.064 21.998 1.00 67.56 106 ILE A C 1
ATOM 839 O O . ILE A 1 106 ? -3.462 -8.625 21.650 1.00 67.56 106 ILE A O 1
ATOM 843 N N . THR A 1 107 ? -1.684 -9.988 21.327 1.00 54.19 107 THR A N 1
ATOM 844 C CA . THR A 1 107 ? -2.221 -10.769 20.203 1.00 54.19 107 THR A CA 1
ATOM 845 C C . THR A 1 107 ? -2.960 -11.988 20.726 1.00 54.19 107 THR A C 1
ATOM 847 O O . THR A 1 107 ? -2.430 -12.612 21.674 1.00 54.19 107 THR A O 1
#

Nearest PDB structures (foldseek):
  8b4h-assembly1_A  TM=4.860E-01  e=1.507E-01  Geobacillus stearothermophilus
  2mxc-assembly1_A  TM=4.409E-01  e=7.594E-01  Homo sapiens
  8b4h-assembly1_D  TM=4.344E-01  e=9.650E-01  Geobacillus stearothermophilus
  8t2x-assembly1_eI  TM=3.586E-01  e=1.558E+00  Saccharomyces cerevisiae

Mean predicted aligned error: 10.13 Å

Foldseek 3Di:
DDLDDLVVVLVVCVVPDDDVVSSVVSVVVLCPDPVSCVVPDDDDDDDDDPDPCQLVDPDPWLPDWDWDWDDQDWDDDPVGTATKIWIWTATSHPRDTDTDIGSDDDD

InterPro domains:
  IPR041588 Integrase zinc-binding domain [PF17921] (2-40)

Solvent-accessible surface area (backbone atoms only — not comparable to full-atom values): 6758 Å² total; per-residue (Å²): 138,86,82,64,55,60,68,57,51,44,51,66,44,52,78,79,44,91,57,85,68,42,65,61,53,44,45,55,52,47,70,67,32,66,68,46,43,60,75,66,54,73,83,80,83,80,83,80,70,85,77,59,61,66,60,68,49,93,61,64,82,65,71,47,60,48,80,47,78,51,62,89,43,76,44,84,52,98,91,45,75,41,61,27,31,36,38,38,42,35,17,44,57,74,66,48,76,48,80,45,82,32,73,64,93,83,131

Organism: Arane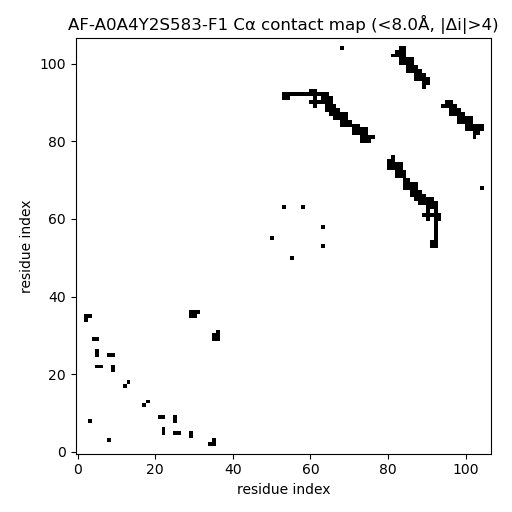us ventricosus (NCBI:txid182803)

Secondary structure (DSSP, 8-state):
-----HHHHHHHHHTT---TTHHHHHHHHHHH-HHHHHHTPPPPP---PPPPGGGTS---TTSSEEEEEEEEEEEEETTEEEEEEEEEEEETTT--EEEEEESS---